Protein AF-A0A8T7D028-F1 (afdb_monomer_lite)

Foldseek 3Di:
DCLLVQLVVCVVVVPVVSNVVSLVCCCPVPVPDPSVVVVVVVVVD

Sequence (45 aa):
QGLWLGIQIERKMGDKDAVASYALSLRKQFPDSEEAHLLRESSRR

Structure (mmCIF, N/CA/C/O backbone):
data_AF-A0A8T7D028-F1
#
_entry.id   AF-A0A8T7D028-F1
#
loop_
_atom_site.group_PDB
_atom_site.id
_atom_site.type_symbol
_atom_site.label_atom_id
_atom_site.label_alt_id
_atom_site.label_comp_id
_atom_site.label_asym_id
_atom_site.label_entity_id
_atom_site.label_seq_id
_atom_site.pdbx_PDB_ins_code
_atom_site.Cartn_x
_atom_site.Cartn_y
_atom_site.Cartn_z
_atom_site.occupancy
_atom_site.B_iso_or_equiv
_atom_site.auth_seq_id
_atom_site.auth_comp_id
_atom_site.auth_asym_id
_atom_site.auth_atom_id
_atom_site.pdbx_PDB_model_num
ATOM 1 N N . GLN A 1 1 ? 5.512 8.339 0.921 1.00 58.25 1 GLN A N 1
ATOM 2 C CA . GLN A 1 1 ? 5.558 7.45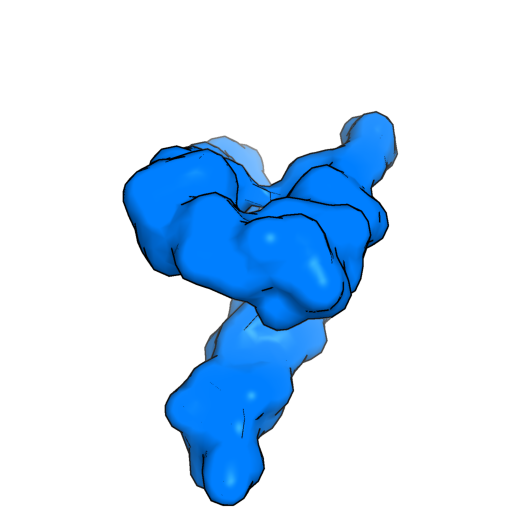7 2.107 1.00 58.25 1 GLN A CA 1
ATOM 3 C C . GLN A 1 1 ? 4.206 7.574 2.811 1.00 58.25 1 GLN A C 1
ATOM 5 O O . GLN A 1 1 ? 3.834 8.694 3.125 1.00 58.25 1 GLN A O 1
ATOM 10 N N . GLY A 1 2 ? 3.418 6.495 2.947 1.00 75.50 2 GLY A N 1
ATOM 11 C CA . GLY A 1 2 ? 2.176 6.527 3.753 1.00 75.50 2 GLY A CA 1
ATOM 12 C C . GLY A 1 2 ? 0.907 5.880 3.175 1.00 75.50 2 GLY A C 1
ATOM 13 O O . GLY A 1 2 ? -0.011 5.616 3.942 1.00 75.50 2 GLY A O 1
ATOM 14 N N . LEU A 1 3 ? 0.830 5.559 1.875 1.00 84.44 3 LEU A N 1
ATOM 15 C CA . LEU A 1 3 ? -0.400 4.989 1.286 1.00 84.44 3 LEU A CA 1
ATOM 16 C C . LEU A 1 3 ? -0.755 3.604 1.860 1.00 84.44 3 LEU A C 1
ATOM 18 O O . LEU A 1 3 ? -1.921 3.322 2.110 1.00 84.44 3 LEU A O 1
ATOM 22 N N . TRP A 1 4 ? 0.240 2.756 2.136 1.00 86.00 4 TRP A N 1
ATOM 23 C CA . TRP A 1 4 ? 0.023 1.453 2.781 1.00 86.00 4 TRP A CA 1
ATOM 24 C C . TRP A 1 4 ? -0.454 1.564 4.226 1.00 86.00 4 TRP A C 1
ATOM 26 O O . TRP A 1 4 ? -1.341 0.824 4.647 1.00 86.00 4 TRP A O 1
ATOM 36 N N . LEU A 1 5 ? 0.101 2.517 4.978 1.00 89.50 5 LEU A N 1
ATOM 37 C CA . LEU A 1 5 ? -0.350 2.785 6.338 1.00 89.50 5 LEU A CA 1
ATOM 38 C C . LEU A 1 5 ? -1.791 3.311 6.335 1.00 89.50 5 LEU A C 1
ATOM 40 O O . LEU A 1 5 ? -2.594 2.838 7.133 1.00 89.50 5 LEU A O 1
ATOM 44 N N . GLY A 1 6 ? -2.129 4.192 5.385 1.00 90.88 6 GLY A N 1
ATOM 45 C CA . GLY A 1 6 ? -3.505 4.618 5.123 1.00 90.88 6 GLY A CA 1
ATOM 46 C C . GLY A 1 6 ? -4.423 3.419 4.900 1.00 90.88 6 GLY A C 1
ATOM 47 O O . GLY A 1 6 ? -5.373 3.238 5.646 1.00 90.88 6 GLY A O 1
ATOM 48 N N . ILE A 1 7 ? -4.072 2.505 3.989 1.00 90.38 7 ILE A N 1
ATOM 49 C CA . ILE A 1 7 ? -4.845 1.270 3.755 1.00 90.38 7 ILE A CA 1
ATOM 50 C C . ILE A 1 7 ? -5.072 0.476 5.049 1.00 90.38 7 ILE A C 1
ATOM 52 O O . ILE A 1 7 ? -6.172 -0.022 5.270 1.00 90.38 7 ILE A O 1
ATOM 56 N N . GLN A 1 8 ? -4.062 0.340 5.910 1.00 90.25 8 GLN A N 1
ATOM 57 C CA . GLN A 1 8 ? -4.215 -0.393 7.171 1.00 90.25 8 GLN A CA 1
ATOM 58 C C . GLN A 1 8 ? -5.133 0.321 8.174 1.00 90.25 8 GLN A C 1
ATOM 60 O O . GLN A 1 8 ? -5.874 -0.350 8.892 1.00 90.25 8 GLN A O 1
ATOM 65 N N . ILE A 1 9 ? -5.102 1.654 8.221 1.00 93.50 9 ILE A N 1
ATOM 66 C CA . ILE A 1 9 ? -5.997 2.463 9.060 1.00 93.50 9 ILE A CA 1
ATOM 67 C C . ILE A 1 9 ? -7.434 2.332 8.557 1.00 93.50 9 ILE A C 1
ATOM 69 O O . ILE A 1 9 ? -8.307 1.939 9.325 1.00 93.50 9 ILE A O 1
ATOM 73 N N . GLU A 1 10 ? -7.660 2.546 7.263 1.00 93.19 10 GLU A N 1
ATOM 74 C CA . GLU A 1 10 ? -8.996 2.481 6.664 1.00 93.19 10 GLU A CA 1
ATOM 75 C C . GLU A 1 10 ? -9.601 1.075 6.762 1.00 93.19 10 GLU A C 1
ATOM 77 O O . GLU A 1 10 ? -10.782 0.914 7.063 1.00 93.19 10 GLU A O 1
ATOM 82 N N . ARG A 1 11 ? -8.778 0.020 6.639 1.00 91.00 11 ARG A N 1
ATOM 83 C CA . ARG A 1 11 ? -9.207 -1.365 6.908 1.00 91.00 11 ARG A CA 1
ATOM 84 C C . ARG A 1 11 ? -9.693 -1.556 8.343 1.00 91.00 11 ARG A C 1
ATOM 86 O O . ARG A 1 11 ? -10.664 -2.279 8.549 1.00 91.00 11 ARG A O 1
ATOM 93 N N . LYS A 1 12 ? -9.028 -0.937 9.326 1.00 93.25 12 LYS A N 1
ATOM 94 C CA . LYS A 1 12 ? -9.464 -0.974 10.732 1.00 93.25 12 LYS A CA 1
ATOM 95 C C . LYS A 1 12 ? -10.714 -0.129 10.968 1.00 93.25 12 LYS A C 1
ATOM 97 O O . LYS A 1 12 ? -11.515 -0.483 11.825 1.00 93.25 12 LYS A O 1
ATOM 102 N N . MET A 1 13 ? -10.872 0.958 10.219 1.00 93.88 13 MET A N 1
ATOM 103 C CA . MET A 1 13 ? -12.022 1.859 10.306 1.00 93.88 13 MET A CA 1
ATOM 104 C C . MET A 1 13 ? -13.255 1.318 9.564 1.00 93.88 13 MET A C 1
ATOM 106 O O . MET A 1 13 ? -14.374 1.740 9.838 1.00 93.88 13 MET A O 1
ATOM 110 N N . GLY A 1 14 ? -13.062 0.345 8.668 1.00 93.12 14 GLY A N 1
ATOM 111 C CA . GLY A 1 14 ? -14.120 -0.267 7.866 1.00 93.12 14 GLY A CA 1
ATOM 112 C C . GLY A 1 14 ? -14.455 0.504 6.586 1.00 93.12 14 GLY A C 1
ATOM 113 O O . GLY A 1 14 ? -15.397 0.122 5.889 1.00 93.12 14 GLY A O 1
ATOM 114 N N . ASP A 1 15 ? -13.684 1.541 6.250 1.00 94.56 15 ASP A N 1
ATOM 115 C CA . ASP A 1 15 ? -13.877 2.349 5.047 1.00 94.56 15 ASP A CA 1
ATOM 116 C C . ASP A 1 15 ? -13.270 1.643 3.825 1.00 94.56 15 ASP A C 1
ATOM 118 O O . ASP A 1 15 ? -12.078 1.723 3.514 1.00 94.56 15 ASP A O 1
ATOM 122 N N . LYS A 1 16 ? -14.115 0.889 3.123 1.00 91.81 16 LYS A N 1
ATOM 123 C CA . LYS A 1 16 ? -13.704 0.116 1.945 1.00 91.81 16 LYS A CA 1
ATOM 124 C C . LYS A 1 16 ? -13.395 1.005 0.738 1.00 91.81 16 LYS A C 1
ATOM 126 O O . LYS A 1 16 ? -12.584 0.602 -0.099 1.00 91.81 16 LYS A O 1
ATOM 131 N N . ASP A 1 17 ? -13.993 2.189 0.661 1.00 94.38 17 ASP A N 1
ATOM 132 C CA . ASP A 1 17 ? -13.818 3.110 -0.461 1.00 94.38 17 ASP A CA 1
ATOM 133 C C . ASP A 1 17 ? -12.454 3.800 -0.378 1.00 94.38 17 ASP A C 1
ATOM 135 O O . ASP A 1 17 ? -11.721 3.882 -1.375 1.00 94.38 17 ASP A O 1
ATOM 139 N N . ALA A 1 18 ? -12.053 4.203 0.829 1.00 93.00 18 ALA A N 1
ATOM 140 C CA . ALA A 1 18 ? -10.725 4.737 1.087 1.00 93.00 18 ALA A CA 1
ATOM 141 C C . ALA A 1 18 ? -9.639 3.669 0.855 1.00 93.00 18 ALA A C 1
ATOM 143 O O . ALA A 1 18 ? -8.645 3.928 0.165 1.00 93.00 18 ALA A O 1
ATOM 144 N N . VAL A 1 19 ? -9.866 2.423 1.300 1.00 92.81 19 VAL A N 1
ATOM 145 C CA . VAL A 1 19 ? -8.976 1.286 0.991 1.00 92.81 19 VAL A CA 1
ATOM 146 C C . VAL A 1 19 ? -8.809 1.094 -0.516 1.00 92.81 19 VAL A C 1
ATOM 148 O O . VAL A 1 19 ? -7.677 0.951 -0.985 1.00 92.81 19 VAL A O 1
ATOM 151 N N . ALA A 1 20 ? -9.900 1.097 -1.285 1.00 92.12 20 ALA A N 1
ATOM 152 C CA . ALA A 1 20 ? -9.853 0.922 -2.735 1.00 92.12 20 ALA A CA 1
ATOM 153 C C . ALA A 1 20 ? -9.117 2.080 -3.431 1.00 92.12 20 ALA A C 1
ATOM 155 O O . ALA A 1 20 ? -8.296 1.846 -4.323 1.00 92.12 20 ALA A O 1
ATOM 156 N N . SER A 1 21 ? -9.350 3.316 -2.987 1.00 93.06 21 SER A N 1
ATOM 157 C CA . SER A 1 21 ? -8.716 4.521 -3.534 1.00 93.06 21 SER A CA 1
ATOM 158 C C . SER A 1 21 ? -7.204 4.531 -3.307 1.00 93.06 21 SER A C 1
ATOM 160 O O . SER A 1 21 ? -6.420 4.786 -4.234 1.00 93.06 21 SER A O 1
ATOM 162 N N . TYR A 1 22 ? -6.768 4.183 -2.096 1.00 92.19 22 TYR A N 1
ATOM 163 C CA . TYR A 1 22 ? -5.348 4.069 -1.780 1.00 92.19 22 TYR A CA 1
ATOM 164 C C . TYR A 1 22 ? -4.702 2.873 -2.472 1.00 92.19 22 TYR A C 1
ATOM 166 O O . TYR A 1 22 ? -3.609 3.014 -3.015 1.00 92.19 22 TYR A O 1
ATOM 174 N N . ALA A 1 23 ? -5.383 1.728 -2.546 1.00 90.44 23 ALA A N 1
ATOM 175 C CA . ALA A 1 23 ? -4.908 0.557 -3.279 1.00 90.44 23 ALA A CA 1
ATOM 176 C C . ALA A 1 23 ? -4.709 0.848 -4.776 1.00 90.44 23 ALA A C 1
ATOM 178 O O . ALA A 1 23 ? -3.707 0.437 -5.366 1.00 90.44 23 ALA A O 1
ATOM 179 N N . LEU A 1 24 ? -5.639 1.583 -5.391 1.00 91.56 24 LEU A N 1
ATOM 180 C CA . LEU A 1 24 ? -5.539 2.001 -6.786 1.00 91.56 24 LEU A CA 1
ATOM 181 C C . LEU A 1 24 ? -4.365 2.959 -6.998 1.00 91.56 24 LEU A C 1
ATOM 183 O O . LEU A 1 24 ? -3.592 2.781 -7.939 1.00 91.56 24 LEU A O 1
ATOM 187 N N . SER A 1 25 ? -4.214 3.944 -6.112 1.00 91.44 25 SER A N 1
ATOM 188 C CA . SER A 1 25 ? -3.104 4.901 -6.153 1.00 91.44 25 SER A CA 1
ATOM 189 C C . SER A 1 25 ? -1.758 4.202 -6.001 1.00 91.44 25 SER A C 1
ATOM 191 O O . SER A 1 25 ? -0.845 4.466 -6.777 1.00 91.44 25 SER A O 1
ATOM 193 N N . LEU A 1 26 ? -1.663 3.248 -5.073 1.00 90.06 26 LEU A N 1
ATOM 194 C CA . LEU A 1 26 ? -0.466 2.451 -4.833 1.00 90.06 26 LEU A CA 1
ATOM 195 C C . LEU A 1 26 ? -0.082 1.632 -6.071 1.00 90.06 26 LEU A C 1
ATOM 197 O O . LEU A 1 26 ? 1.058 1.679 -6.512 1.00 90.06 26 LEU A O 1
ATOM 201 N N . ARG A 1 27 ? -1.049 0.952 -6.699 1.00 87.69 27 ARG A N 1
ATOM 202 C CA . ARG A 1 27 ? -0.805 0.160 -7.916 1.00 87.69 27 ARG A CA 1
ATOM 203 C C . ARG A 1 27 ? -0.462 1.011 -9.139 1.00 87.69 27 ARG A C 1
ATOM 205 O O . ARG A 1 27 ? 0.281 0.537 -9.988 1.00 87.69 27 ARG A O 1
ATOM 212 N N . LYS A 1 28 ? -1.030 2.216 -9.262 1.00 90.75 28 LYS A N 1
ATOM 213 C CA . LYS A 1 28 ? -0.801 3.104 -10.414 1.00 90.75 28 LYS A CA 1
ATOM 214 C C . LYS A 1 28 ? 0.496 3.897 -10.307 1.00 90.75 28 LYS A C 1
ATOM 216 O O . LYS A 1 28 ? 1.188 4.045 -11.304 1.00 90.75 28 LYS A O 1
ATOM 221 N N . GLN A 1 29 ? 0.784 4.444 -9.130 1.00 90.56 29 GLN A N 1
ATOM 222 C CA . GLN A 1 29 ? 1.915 5.352 -8.930 1.00 90.56 29 GLN A CA 1
ATOM 223 C C . GLN A 1 29 ? 3.182 4.607 -8.504 1.00 90.56 29 GLN A C 1
ATOM 225 O O . GLN A 1 29 ? 4.281 5.048 -8.820 1.00 90.56 29 GLN A O 1
ATOM 230 N N . PHE A 1 30 ? 3.031 3.474 -7.811 1.00 89.50 30 PHE A N 1
ATOM 231 C CA . PHE A 1 30 ? 4.136 2.731 -7.206 1.00 89.50 30 PHE A CA 1
ATOM 232 C C . PHE A 1 30 ? 4.003 1.211 -7.438 1.00 89.50 30 PHE A C 1
ATOM 234 O O . PHE A 1 30 ? 3.994 0.443 -6.480 1.00 89.50 30 PHE A O 1
ATOM 241 N N . PRO A 1 31 ? 3.871 0.738 -8.693 1.00 85.94 31 PRO A N 1
ATOM 242 C CA . PRO A 1 31 ? 3.593 -0.675 -8.991 1.00 85.94 31 PRO A CA 1
ATOM 243 C C . PRO A 1 31 ? 4.639 -1.657 -8.433 1.00 85.94 31 PRO A C 1
ATOM 245 O O . PRO A 1 31 ? 4.268 -2.763 -8.007 1.00 85.94 31 PRO A O 1
ATOM 248 N N . ASP A 1 32 ? 5.900 -1.222 -8.399 1.00 88.38 32 ASP A N 1
ATOM 249 C CA . ASP A 1 32 ? 7.076 -2.001 -7.993 1.00 88.38 32 ASP A CA 1
ATOM 250 C C . ASP A 1 32 ? 7.530 -1.702 -6.556 1.00 88.38 32 ASP A C 1
ATOM 252 O O . ASP A 1 32 ? 8.565 -2.199 -6.115 1.00 88.38 32 ASP A O 1
ATOM 256 N N . SER A 1 33 ? 6.789 -0.876 -5.805 1.00 88.75 33 SER A N 1
ATOM 257 C CA . SER A 1 33 ? 7.152 -0.608 -4.414 1.00 88.75 33 SER A CA 1
ATOM 258 C C . SER A 1 33 ? 6.777 -1.772 -3.511 1.00 88.75 33 SER A C 1
ATOM 260 O O . SER A 1 33 ? 5.792 -2.483 -3.741 1.00 88.75 33 SER A O 1
ATOM 262 N N . GLU A 1 34 ? 7.552 -1.947 -2.446 1.00 88.69 34 GLU A N 1
ATOM 263 C CA . GLU A 1 34 ? 7.333 -2.990 -1.447 1.00 88.69 34 GLU A CA 1
ATOM 264 C C . GLU A 1 34 ? 5.900 -2.953 -0.896 1.00 88.69 34 GLU A C 1
ATOM 266 O O . GLU A 1 34 ? 5.248 -3.985 -0.764 1.00 88.69 34 GLU A O 1
ATOM 271 N N . GLU A 1 35 ? 5.336 -1.762 -0.700 1.00 87.31 35 GLU A N 1
ATOM 272 C CA . GLU A 1 35 ? 3.944 -1.588 -0.297 1.00 87.31 35 GLU A CA 1
ATOM 273 C C . GLU A 1 35 ? 2.943 -2.179 -1.297 1.00 87.31 35 GLU A C 1
ATOM 275 O O . GLU A 1 35 ? 1.950 -2.791 -0.896 1.00 87.31 35 GLU A O 1
ATOM 280 N N . ALA A 1 36 ? 3.172 -2.003 -2.602 1.00 88.75 36 ALA A N 1
ATOM 281 C CA . ALA A 1 36 ? 2.316 -2.586 -3.628 1.00 88.75 36 ALA A CA 1
ATOM 282 C C . ALA A 1 36 ? 2.431 -4.115 -3.652 1.00 88.75 36 ALA A C 1
ATOM 284 O O . ALA A 1 36 ? 1.429 -4.799 -3.882 1.00 88.75 36 ALA A O 1
ATOM 285 N N . HIS A 1 37 ? 3.616 -4.662 -3.363 1.00 88.38 37 HIS A N 1
ATOM 286 C CA . HIS A 1 37 ? 3.804 -6.099 -3.160 1.00 88.38 37 HIS A CA 1
ATOM 287 C C . HIS A 1 37 ? 3.030 -6.603 -1.932 1.00 88.38 37 HIS A C 1
ATOM 289 O O . HIS A 1 37 ? 2.217 -7.521 -2.071 1.00 88.38 37 HIS A O 1
ATOM 295 N N . LEU A 1 38 ? 3.171 -5.9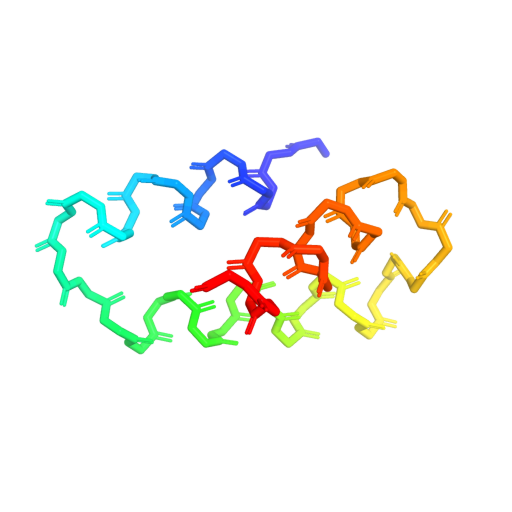44 -0.780 1.00 88.00 38 LEU A N 1
ATOM 296 C CA . LEU A 1 38 ? 2.455 -6.276 0.458 1.00 88.00 38 LEU A CA 1
ATOM 297 C C . LEU A 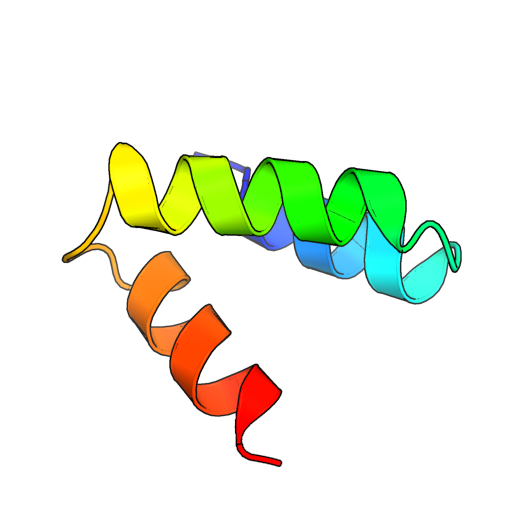1 38 ? 0.930 -6.194 0.289 1.00 88.00 38 LEU A C 1
ATOM 299 O O . LEU A 1 38 ? 0.188 -7.058 0.765 1.00 88.00 38 LEU A O 1
ATOM 303 N N . LEU A 1 39 ? 0.432 -5.203 -0.457 1.00 86.56 39 LEU A N 1
ATOM 304 C CA . LEU A 1 39 ? -0.987 -5.099 -0.797 1.00 86.56 39 LEU A CA 1
ATOM 305 C C . LEU A 1 39 ? -1.477 -6.310 -1.606 1.00 86.56 39 LEU A C 1
ATOM 307 O O . LEU A 1 39 ? -2.551 -6.849 -1.321 1.00 86.56 39 LEU A O 1
ATOM 311 N N . ARG A 1 40 ? -0.694 -6.766 -2.592 1.00 85.88 40 ARG A N 1
ATOM 312 C CA . ARG A 1 40 ? -1.013 -7.959 -3.399 1.00 85.88 40 ARG A CA 1
A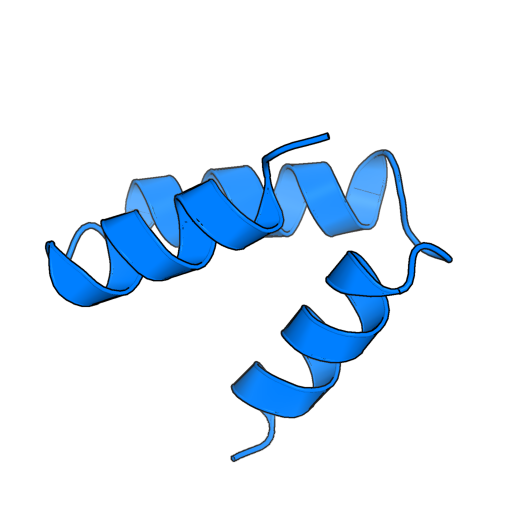TOM 313 C C . ARG A 1 40 ? -0.966 -9.250 -2.584 1.00 85.88 40 ARG A C 1
ATOM 315 O O . ARG A 1 40 ? -1.718 -10.177 -2.874 1.00 85.88 40 ARG A O 1
ATOM 322 N N . GLU A 1 41 ? -0.081 -9.348 -1.600 1.00 86.12 41 GLU A N 1
ATOM 323 C CA . GLU A 1 41 ? -0.003 -10.511 -0.708 1.00 86.12 41 GLU A CA 1
ATOM 324 C C . GLU A 1 41 ? -1.134 -10.530 0.322 1.00 86.12 41 GLU A C 1
ATOM 326 O 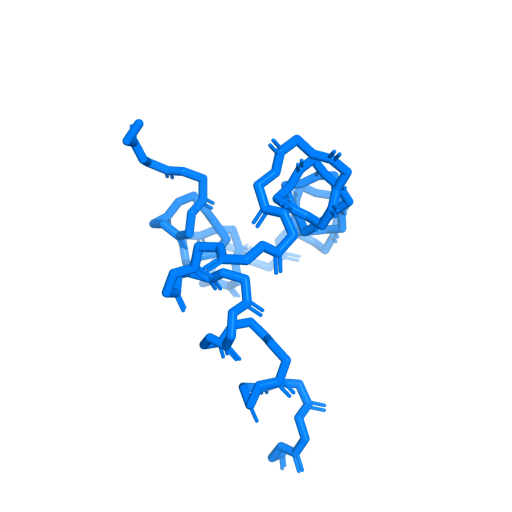O . GLU A 1 41 ? -1.787 -11.554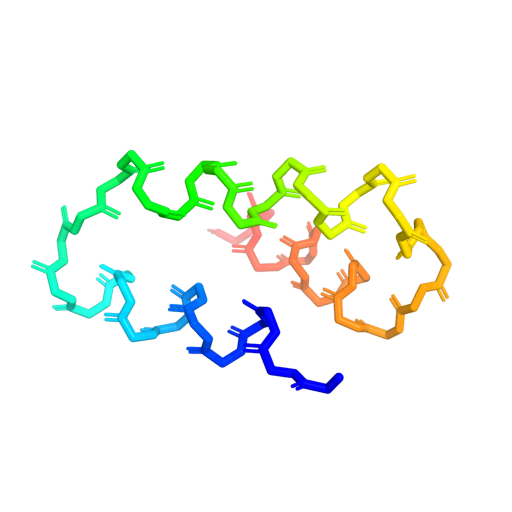 0.497 1.00 86.12 41 GLU A O 1
ATOM 331 N N . SER A 1 42 ? -1.435 -9.388 0.942 1.00 79.75 42 SER A N 1
ATOM 332 C CA . SER A 1 42 ? -2.520 -9.265 1.925 1.00 79.75 42 SER A CA 1
ATOM 333 C C . SER A 1 42 ? -3.916 -9.490 1.343 1.00 79.75 42 SER A C 1
ATOM 335 O O . SER A 1 42 ? -4.825 -9.827 2.089 1.00 79.75 42 SER A O 1
ATOM 337 N N . SER A 1 43 ? -4.100 -9.287 0.035 1.00 72.88 43 SER A N 1
ATOM 338 C CA . SER A 1 43 ? -5.373 -9.547 -0.655 1.00 72.88 43 SER A CA 1
ATOM 339 C C . SER A 1 43 ? -5.515 -11.005 -1.113 1.00 72.88 43 SER A C 1
ATOM 341 O O . SER A 1 43 ? -6.564 -11.378 -1.623 1.00 72.88 43 SER A O 1
ATOM 343 N N . ARG A 1 44 ? -4.451 -11.813 -0.986 1.00 72.56 44 ARG A N 1
ATOM 344 C CA . ARG A 1 44 ? -4.435 -13.245 -1.328 1.00 72.56 44 ARG A CA 1
ATOM 345 C C . ARG A 1 44 ? -4.657 -14.166 -0.120 1.00 72.56 44 ARG A C 1
ATOM 347 O O . ARG A 1 44 ? -4.727 -15.374 -0.322 1.00 72.56 44 ARG A O 1
ATOM 354 N N . ARG A 1 45 ? -4.722 -13.618 1.096 1.00 56.56 45 ARG A N 1
ATOM 355 C CA . ARG A 1 45 ? -5.061 -14.344 2.330 1.00 56.56 45 ARG A CA 1
ATOM 356 C C . ARG A 1 45 ? -6.539 -14.189 2.641 1.00 56.56 45 ARG A C 1
ATOM 358 O O . ARG A 1 45 ? -7.106 -15.175 3.148 1.00 56.56 45 ARG A O 1
#

Secondary structure (DSSP, 8-state):
--HHHHHHHHHHHT-HHHHHHHHHHHHHH-TTSHHHHHHHHHT--

pLDDT: mean 87.41, std 8.19, range [56.56, 94.56]

Radius of gyration: 9.56 Å; chains: 1; bounding box: 22×22×21 Å